Protein AF-A0A660U5I6-F1 (afdb_monomer_lite)

Foldseek 3Di:
DQDDPPSDDDCPVVDDPDDDDDDDDFDDDCCLVPHPQFFQPDDPPDDDPCSVVPPVRGDPGGDDDDGDDPDDDDDDDDD

Sequence (79 aa):
LVAFPPYEINISPHLRPGENEVAVEVINSLRNLLGPHHNRALSEGFVHPGAFTDESNWTDEYRFVPCGLMGAELLREVR

Radius of gyration: 18.61 Å; chains: 1; bounding box: 39×19×53 Å

Secondary structure (DSSP, 8-state):
---SSS-----GGG--SS-----------THHHH--TTBSS--TT---GGGGS-GGGB-SSPP----S-----------

pLDDT: mean 90.86, std 7.52, range [53.53, 97.44]

Structure (mmCIF, N/CA/C/O backbone):
data_AF-A0A660U5I6-F1
#
_entry.id   AF-A0A660U5I6-F1
#
loop_
_atom_site.group_PDB
_atom_site.id
_atom_site.type_symbol
_atom_site.label_atom_id
_atom_site.label_alt_id
_atom_site.label_comp_id
_atom_site.label_asym_id
_atom_site.label_entity_id
_atom_site.label_seq_id
_atom_site.pdbx_PDB_ins_code
_atom_site.Cartn_x
_atom_site.Cartn_y
_atom_site.Cartn_z
_atom_site.occupancy
_atom_site.B_iso_or_equiv
_atom_site.auth_seq_id
_atom_site.auth_comp_id
_atom_site.auth_asym_id
_atom_site.auth_atom_id
_atom_site.pdbx_PDB_model_num
ATOM 1 N N . LEU A 1 1 ? -2.990 10.272 10.644 1.00 84.06 1 LEU A N 1
ATOM 2 C CA . LEU A 1 1 ? -2.182 9.781 9.508 1.00 84.06 1 LEU A CA 1
ATOM 3 C C . LEU A 1 1 ? -1.008 8.997 10.073 1.00 84.06 1 LEU A C 1
ATOM 5 O O . LEU A 1 1 ? -0.278 9.561 10.876 1.00 84.06 1 LEU A O 1
ATOM 9 N N . VAL A 1 2 ? -0.852 7.732 9.685 1.00 92.50 2 VAL A N 1
ATOM 10 C CA . VAL A 1 2 ? 0.285 6.879 10.068 1.00 92.50 2 VAL A CA 1
ATOM 11 C C . VAL A 1 2 ? 1.062 6.582 8.788 1.00 92.50 2 VAL A C 1
ATOM 13 O O . VAL A 1 2 ? 0.642 5.747 7.997 1.00 92.50 2 VAL A O 1
ATOM 16 N N . ALA A 1 3 ? 2.1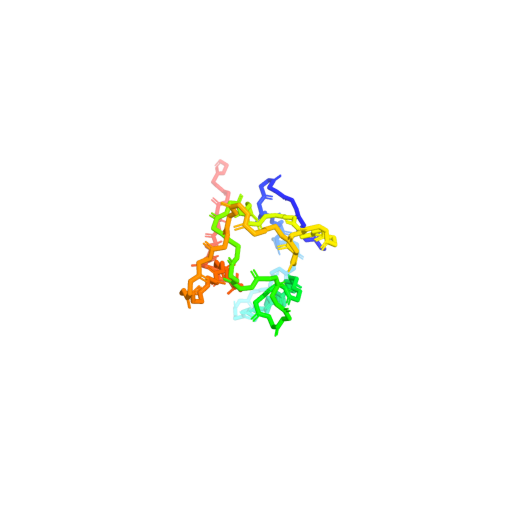20 7.352 8.526 1.00 90.81 3 ALA A N 1
ATOM 17 C CA . ALA A 1 3 ? 2.833 7.328 7.241 1.00 90.81 3 ALA A CA 1
ATOM 18 C C . ALA A 1 3 ? 4.206 6.640 7.304 1.00 90.81 3 ALA A C 1
ATOM 20 O O . ALA A 1 3 ? 4.752 6.276 6.267 1.00 90.81 3 ALA A O 1
ATOM 21 N N . PHE A 1 4 ? 4.763 6.463 8.504 1.00 90.75 4 PHE A N 1
ATOM 22 C CA . PHE A 1 4 ? 6.107 5.928 8.706 1.00 90.75 4 PHE A CA 1
ATOM 23 C C . PHE A 1 4 ? 6.110 4.905 9.845 1.00 90.75 4 PHE A C 1
ATOM 25 O O . PHE A 1 4 ? 5.286 5.030 10.753 1.00 90.75 4 PHE A O 1
ATOM 32 N N . PRO A 1 5 ? 7.025 3.919 9.818 1.00 92.69 5 PRO A N 1
ATOM 33 C CA . PRO A 1 5 ? 7.186 2.972 10.911 1.00 92.69 5 PRO A CA 1
ATOM 34 C C . PRO A 1 5 ? 7.519 3.653 12.255 1.00 92.69 5 PRO A C 1
ATOM 36 O O . PRO A 1 5 ? 8.223 4.668 12.256 1.00 92.69 5 PRO A O 1
ATOM 39 N N . PRO A 1 6 ? 7.105 3.063 13.393 1.00 93.50 6 PRO A N 1
ATOM 40 C CA . PRO A 1 6 ? 6.213 1.905 13.490 1.00 93.50 6 PRO A CA 1
ATOM 41 C C . PRO A 1 6 ? 4.784 2.296 13.077 1.00 93.50 6 PRO A C 1
ATOM 43 O O . PRO A 1 6 ? 4.301 3.367 13.438 1.00 93.50 6 PRO A O 1
ATOM 46 N N . TYR A 1 7 ? 4.118 1.451 12.282 1.00 93.94 7 TYR A N 1
ATOM 47 C CA . TYR A 1 7 ? 2.777 1.733 11.754 1.00 93.94 7 TYR A CA 1
ATOM 48 C C . TYR A 1 7 ? 1.694 1.510 12.825 1.00 93.94 7 TYR A C 1
ATOM 50 O O . TYR A 1 7 ? 0.825 0.655 12.685 1.00 93.94 7 TYR A O 1
ATOM 58 N N . GLU A 1 8 ? 1.766 2.278 13.910 1.00 94.81 8 GLU A N 1
ATOM 59 C CA . GLU A 1 8 ? 0.966 2.108 15.121 1.00 94.81 8 GLU A CA 1
ATOM 60 C C . GLU A 1 8 ? 0.222 3.397 15.487 1.00 94.81 8 GLU A C 1
ATOM 62 O O . GLU A 1 8 ? 0.691 4.513 15.253 1.00 94.81 8 GLU A O 1
ATOM 67 N N . ILE A 1 9 ? -0.963 3.248 16.083 1.00 93.88 9 ILE A N 1
ATOM 68 C CA . ILE A 1 9 ? -1.754 4.367 16.597 1.00 93.88 9 ILE A CA 1
ATOM 69 C C . ILE A 1 9 ? -2.535 3.945 17.839 1.00 93.88 9 ILE A C 1
ATOM 71 O O . ILE A 1 9 ? -3.173 2.893 17.868 1.00 93.88 9 ILE A O 1
ATOM 75 N N . ASN A 1 10 ? -2.511 4.784 18.876 1.00 93.94 10 ASN A N 1
ATOM 76 C CA . ASN A 1 10 ? -3.294 4.544 20.081 1.00 93.94 10 ASN A CA 1
ATOM 77 C C . ASN A 1 10 ? -4.760 4.937 19.856 1.00 93.94 10 ASN A C 1
ATOM 79 O O . ASN A 1 10 ? -5.089 6.122 19.801 1.00 93.94 10 ASN A O 1
ATOM 83 N N . ILE A 1 11 ? -5.639 3.937 19.784 1.00 94.31 11 ILE A N 1
ATOM 84 C CA . ILE A 1 11 ? -7.090 4.133 19.662 1.00 94.31 11 ILE A CA 1
ATOM 85 C C . ILE A 1 11 ? -7.837 4.062 21.002 1.00 94.31 11 ILE A C 1
ATOM 87 O O . ILE A 1 11 ? -9.042 4.296 21.029 1.00 94.31 11 ILE A O 1
ATOM 91 N N . SER A 1 12 ? -7.150 3.773 22.116 1.00 94.50 12 SER A N 1
ATOM 92 C CA . SER A 1 12 ? -7.767 3.603 23.445 1.00 94.50 12 SER A CA 1
ATOM 93 C C . SER A 1 12 ? -8.684 4.762 23.858 1.00 94.50 12 SER A C 1
ATOM 95 O O . SER A 1 12 ? -9.765 4.486 24.374 1.00 94.50 12 SER A O 1
ATOM 97 N N . PRO A 1 13 ? -8.334 6.044 23.604 1.00 95.69 13 PRO A N 1
ATOM 98 C CA . PRO A 1 13 ? -9.206 7.172 23.942 1.00 95.69 13 PRO A CA 1
ATOM 99 C C . PRO A 1 13 ? -10.546 7.202 23.190 1.00 95.69 13 PRO A C 1
ATOM 101 O O . PRO A 1 13 ? -11.436 7.955 23.574 1.00 95.69 13 PRO A O 1
ATOM 104 N N . HIS A 1 14 ? -10.688 6.421 22.116 1.00 95.75 14 HIS A N 1
ATOM 105 C CA . HIS A 1 14 ? -11.873 6.391 21.256 1.00 95.75 14 HIS A CA 1
ATOM 106 C C . HIS A 1 14 ? -12.762 5.164 21.490 1.00 95.75 14 HIS A C 1
ATOM 108 O O . HIS A 1 14 ? -13.828 5.061 20.884 1.00 95.75 14 HIS A O 1
ATOM 114 N N . LEU A 1 15 ? -12.343 4.238 22.358 1.00 95.44 15 LEU A N 1
ATOM 115 C CA . LEU A 1 15 ? -13.109 3.035 22.656 1.00 95.44 15 LEU A CA 1
ATOM 116 C C . LEU A 1 15 ? -14.351 3.363 23.488 1.00 95.44 15 LEU A C 1
ATOM 118 O O . LEU A 1 15 ? -14.305 4.138 24.444 1.00 95.44 15 LEU A O 1
ATOM 122 N N . ARG A 1 16 ? -15.460 2.700 23.160 1.00 97.44 16 ARG A N 1
ATOM 123 C CA . ARG A 1 16 ? -16.700 2.705 23.949 1.00 97.44 16 ARG A CA 1
ATOM 124 C C . ARG A 1 16 ? -17.037 1.299 24.457 1.00 97.44 16 ARG A C 1
ATOM 126 O O . ARG A 1 16 ? -16.623 0.322 23.830 1.00 97.44 16 ARG A O 1
ATOM 133 N N . PRO A 1 17 ? -17.792 1.163 25.563 1.00 97.38 17 PRO A N 1
ATOM 134 C CA . PRO A 1 17 ? -18.293 -0.136 26.001 1.00 97.38 17 PRO A CA 1
ATOM 135 C C . PRO A 1 17 ? -19.111 -0.829 24.903 1.00 97.38 17 PRO A C 1
ATOM 137 O O . PRO A 1 17 ? -19.951 -0.196 24.264 1.00 97.38 17 PRO A O 1
ATOM 140 N N . GLY A 1 18 ? -18.885 -2.131 24.719 1.00 97.19 18 GLY A N 1
ATOM 141 C CA . GLY A 1 18 ? -19.560 -2.936 23.701 1.00 97.19 18 GLY A CA 1
ATOM 142 C C . GLY A 1 18 ? -18.840 -2.925 22.352 1.00 97.19 18 GLY A C 1
ATOM 143 O O . GLY A 1 18 ? -17.610 -2.951 22.285 1.00 97.19 18 GLY A O 1
ATOM 144 N N . GLU A 1 19 ? -19.618 -2.936 21.272 1.00 96.94 19 GLU A N 1
ATOM 145 C CA . GLU A 1 19 ? -19.093 -3.033 19.912 1.00 96.94 19 GLU A CA 1
ATOM 146 C C . GLU A 1 19 ? -18.517 -1.700 19.413 1.00 96.94 19 GLU A C 1
ATOM 148 O O . GLU A 1 19 ? -19.105 -0.615 19.543 1.00 96.94 19 GLU A O 1
ATOM 153 N N . ASN A 1 20 ? -17.337 -1.805 18.808 1.00 96.69 20 ASN A N 1
ATOM 154 C CA . ASN A 1 20 ? -16.607 -0.702 18.204 1.00 96.69 20 ASN A CA 1
ATOM 155 C C . ASN A 1 20 ? -16.386 -1.029 16.726 1.00 96.69 20 ASN A C 1
ATOM 157 O O . ASN A 1 20 ? -16.003 -2.147 16.392 1.00 96.69 20 ASN A O 1
ATOM 161 N N . GLU A 1 21 ? -16.611 -0.048 15.858 1.00 96.69 21 GLU A N 1
ATOM 162 C CA . GLU A 1 21 ? -16.275 -0.148 14.441 1.00 96.69 21 GLU A CA 1
ATOM 163 C C . GLU A 1 21 ? -14.901 0.483 14.219 1.00 96.69 21 GLU A C 1
ATOM 165 O O . GLU A 1 21 ? -14.639 1.592 14.688 1.00 96.69 21 GLU A O 1
ATOM 170 N N . VAL A 1 22 ? -14.024 -0.230 13.516 1.00 94.25 22 VAL A N 1
ATOM 171 C CA . VAL A 1 22 ? -12.692 0.254 13.151 1.00 94.25 22 VAL A CA 1
ATOM 172 C C . VAL A 1 22 ? -12.588 0.242 11.635 1.00 94.25 22 VAL A C 1
ATOM 174 O O . VAL A 1 22 ? -12.668 -0.815 11.012 1.00 94.25 22 VAL A O 1
ATOM 177 N N . ALA A 1 23 ? -12.389 1.421 11.051 1.00 95.62 23 ALA A N 1
ATOM 178 C CA . ALA A 1 23 ? -12.176 1.597 9.622 1.00 95.62 23 ALA A CA 1
ATOM 179 C C . ALA A 1 23 ? -10.741 2.065 9.364 1.00 95.62 23 ALA A C 1
ATOM 181 O O . ALA A 1 23 ? -10.232 2.952 10.051 1.00 95.62 23 ALA A O 1
ATOM 182 N N . VAL A 1 24 ? -10.098 1.473 8.358 1.00 94.56 24 VAL A N 1
ATOM 183 C CA . VAL A 1 24 ? -8.743 1.832 7.930 1.00 94.56 24 VAL A CA 1
ATOM 184 C C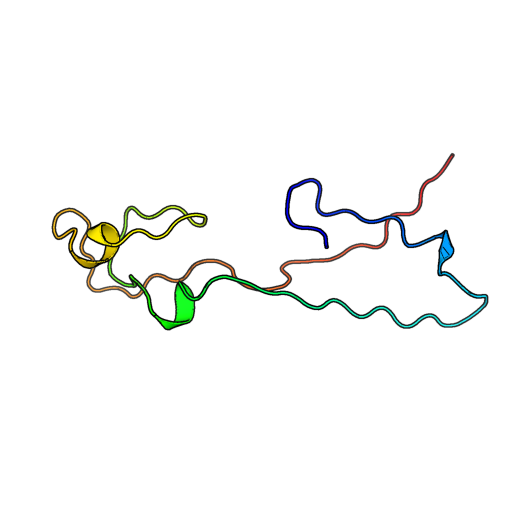 . VAL A 1 24 ? -8.788 2.216 6.460 1.00 94.56 24 VAL A C 1
ATOM 186 O O . VAL A 1 24 ? -9.107 1.392 5.605 1.00 94.56 24 VAL A O 1
ATOM 189 N N . GLU A 1 25 ? -8.445 3.466 6.170 1.00 95.94 25 GLU A N 1
ATOM 190 C CA . GLU A 1 25 ? -8.233 3.939 4.806 1.00 95.94 25 GLU A CA 1
ATOM 191 C C . GLU A 1 25 ? -6.746 3.822 4.458 1.00 95.94 25 GLU A C 1
ATOM 193 O O . GLU A 1 25 ? -5.889 4.379 5.149 1.00 95.94 25 GLU A O 1
ATOM 198 N N . VAL A 1 26 ? -6.436 3.082 3.390 1.00 95.31 26 VAL A N 1
ATOM 199 C CA . VAL A 1 26 ? -5.062 2.880 2.920 1.00 95.31 26 VAL A CA 1
ATOM 200 C C . VAL A 1 26 ? -4.875 3.565 1.579 1.00 95.31 26 VAL A C 1
ATOM 202 O O . VAL A 1 26 ? -5.566 3.260 0.611 1.00 95.31 26 VAL A O 1
ATOM 205 N N . ILE A 1 27 ? -3.890 4.457 1.522 1.00 93.31 27 ILE A N 1
ATOM 206 C CA . ILE A 1 27 ? -3.493 5.177 0.314 1.00 93.31 27 ILE A CA 1
ATOM 207 C C . ILE A 1 27 ? -2.081 4.720 -0.058 1.00 93.31 27 ILE A C 1
ATOM 209 O O . ILE A 1 27 ? -1.207 4.620 0.802 1.00 93.31 27 ILE A O 1
ATOM 213 N N . ASN A 1 28 ? -1.855 4.429 -1.337 1.00 90.44 28 ASN A N 1
ATOM 214 C CA . ASN A 1 28 ? -0.565 4.013 -1.883 1.00 90.44 28 ASN A CA 1
ATOM 215 C C . ASN A 1 28 ? -0.153 4.916 -3.061 1.00 90.44 28 ASN A C 1
ATOM 217 O O . ASN A 1 28 ? -0.810 5.910 -3.371 1.00 90.44 28 ASN A O 1
ATOM 221 N N . SER A 1 29 ? 0.971 4.596 -3.701 1.00 90.19 29 SER A N 1
ATOM 222 C CA . SER A 1 29 ? 1.430 5.305 -4.896 1.00 90.19 29 SER A CA 1
ATOM 223 C C . SER A 1 29 ? 0.764 4.775 -6.171 1.00 90.19 29 SER A C 1
ATOM 225 O O . SER A 1 29 ? 0.242 3.663 -6.220 1.00 90.19 29 SER A O 1
ATOM 227 N N . LEU A 1 30 ? 0.889 5.531 -7.264 1.00 92.12 30 LEU A N 1
ATOM 228 C CA . LEU A 1 30 ? 0.419 5.111 -8.588 1.00 92.12 30 LEU A CA 1
ATOM 229 C C . LEU A 1 30 ? 1.340 4.082 -9.268 1.00 92.12 30 LEU A C 1
ATOM 231 O O . LEU A 1 30 ? 1.106 3.739 -10.421 1.00 92.12 30 LEU A O 1
ATOM 235 N N . ARG A 1 31 ? 2.378 3.566 -8.596 1.00 91.81 31 ARG A N 1
ATOM 236 C CA . ARG A 1 31 ? 3.406 2.710 -9.218 1.00 91.81 31 ARG A CA 1
ATOM 237 C C . ARG A 1 31 ? 2.844 1.432 -9.843 1.00 91.81 31 ARG A C 1
ATOM 239 O O . ARG A 1 31 ? 3.333 0.982 -10.878 1.00 91.81 31 ARG A O 1
ATOM 246 N N . ASN A 1 32 ? 1.844 0.814 -9.215 1.00 92.44 32 ASN A N 1
ATOM 247 C CA . ASN A 1 32 ? 1.192 -0.377 -9.771 1.00 92.44 32 ASN A CA 1
ATOM 248 C C . ASN A 1 32 ? 0.138 -0.034 -10.837 1.00 92.44 32 ASN A C 1
ATOM 250 O O . ASN A 1 32 ? -0.218 -0.910 -11.613 1.00 92.44 32 ASN A O 1
ATOM 254 N N . LEU A 1 33 ? -0.343 1.212 -10.889 1.00 93.75 33 LEU A N 1
ATOM 255 C CA . LEU A 1 33 ? -1.314 1.663 -11.890 1.00 93.75 33 LEU A CA 1
ATOM 256 C C . LEU A 1 33 ? -0.635 2.174 -13.169 1.00 93.75 33 LEU A C 1
ATOM 258 O O . LEU A 1 33 ? -1.105 1.898 -14.265 1.00 93.75 33 LEU A O 1
ATOM 262 N N . LEU A 1 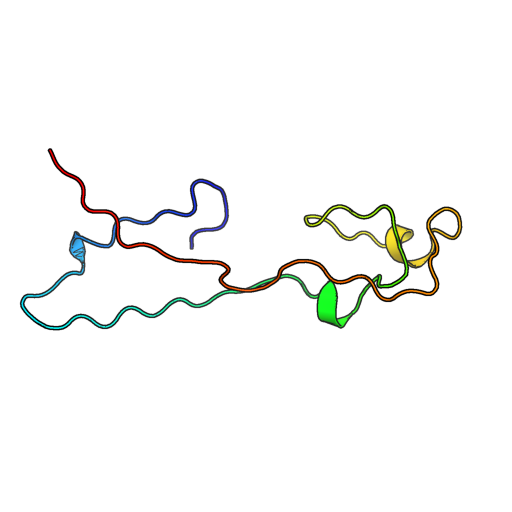34 ? 0.444 2.945 -13.021 1.00 93.12 34 LEU A N 1
ATOM 263 C CA . LEU A 1 34 ? 1.108 3.676 -14.105 1.00 93.12 34 LEU A CA 1
ATOM 264 C C . LEU A 1 34 ? 2.514 3.153 -14.423 1.00 93.12 34 LEU A C 1
ATOM 266 O O . LEU A 1 34 ? 3.143 3.614 -15.373 1.00 93.12 34 LEU A O 1
ATOM 270 N N . GLY A 1 35 ? 3.025 2.207 -13.638 1.00 92.12 35 GLY A N 1
ATOM 271 C CA . GLY A 1 35 ? 4.374 1.681 -13.785 1.00 92.12 35 GLY A CA 1
ATOM 272 C C . GLY A 1 35 ? 5.432 2.516 -13.056 1.00 92.12 35 GLY A C 1
ATOM 273 O O . GLY A 1 35 ? 5.107 3.337 -12.191 1.00 92.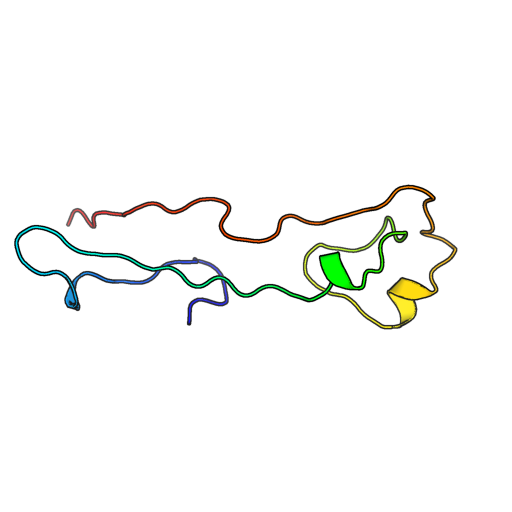12 35 GLY A O 1
ATOM 274 N N . PRO A 1 36 ? 6.719 2.286 -13.358 1.00 94.00 36 PRO A N 1
ATOM 275 C CA . PRO A 1 36 ? 7.259 1.494 -14.474 1.00 94.00 36 PRO A CA 1
ATOM 276 C C . PRO A 1 36 ? 7.255 -0.024 -14.204 1.00 94.00 36 PRO A C 1
ATOM 278 O O . PRO A 1 36 ? 7.883 -0.525 -13.270 1.00 94.00 36 PRO A O 1
ATOM 281 N N . HIS A 1 37 ? 6.546 -0.783 -15.042 1.00 94.19 37 HIS A N 1
ATOM 282 C CA . HIS A 1 37 ? 6.369 -2.231 -14.850 1.00 94.19 37 HIS A CA 1
ATOM 283 C C . HIS A 1 37 ? 7.578 -3.064 -15.274 1.00 94.19 37 HIS A C 1
ATOM 285 O O . HIS A 1 37 ? 7.820 -4.114 -14.688 1.00 94.19 37 HIS A O 1
ATOM 291 N N . HIS A 1 38 ? 8.346 -2.566 -16.240 1.00 94.00 38 HIS A N 1
ATOM 292 C CA . HIS A 1 38 ? 9.421 -3.300 -16.905 1.00 94.00 38 HIS A CA 1
ATOM 293 C C . HIS A 1 38 ? 10.807 -3.018 -16.329 1.00 94.00 38 HIS A C 1
ATOM 295 O O . HIS A 1 38 ? 11.808 -3.381 -16.928 1.00 94.00 38 HIS A O 1
ATOM 301 N N . ASN A 1 39 ? 10.896 -2.369 -15.169 1.00 93.12 39 ASN A N 1
ATOM 302 C CA . ASN A 1 39 ? 12.176 -2.101 -14.528 1.00 93.12 39 ASN A CA 1
ATOM 303 C C . ASN A 1 39 ? 12.415 -3.091 -13.378 1.00 93.12 39 ASN A C 1
ATOM 305 O O . ASN A 1 39 ? 11.664 -3.118 -12.397 1.00 93.12 39 ASN A O 1
ATOM 309 N N . ARG A 1 40 ? 13.468 -3.909 -13.496 1.00 90.62 40 ARG A N 1
ATOM 310 C CA . ARG A 1 40 ? 13.825 -4.949 -12.514 1.00 90.62 40 ARG A CA 1
ATOM 311 C C . ARG A 1 40 ? 14.559 -4.430 -11.273 1.00 90.62 40 ARG A C 1
ATOM 313 O O . ARG A 1 40 ? 14.610 -5.152 -10.282 1.00 90.62 40 ARG A O 1
ATOM 320 N N . ALA A 1 41 ? 15.118 -3.221 -11.320 1.00 84.44 41 ALA A N 1
ATOM 321 C CA . ALA A 1 41 ? 16.002 -2.679 -10.286 1.00 84.44 41 ALA A CA 1
ATOM 322 C C . ALA A 1 41 ? 15.316 -1.723 -9.300 1.00 84.44 41 ALA A C 1
ATOM 324 O O . ALA A 1 41 ? 15.963 -1.217 -8.383 1.00 84.44 41 ALA A O 1
ATOM 325 N N . LEU A 1 42 ? 14.018 -1.460 -9.460 1.00 79.50 42 LEU A N 1
ATOM 326 C CA . LEU A 1 42 ? 13.332 -0.504 -8.596 1.00 79.50 42 LEU A CA 1
ATOM 327 C C . LEU A 1 42 ? 13.018 -1.064 -7.220 1.00 79.50 42 LEU A C 1
ATOM 329 O O . LEU A 1 42 ? 12.430 -2.137 -7.077 1.00 79.50 42 LEU A O 1
ATOM 333 N N . SER A 1 43 ? 13.349 -0.255 -6.218 1.00 71.00 43 SER A N 1
ATOM 334 C CA . SER A 1 43 ? 12.908 -0.454 -4.849 1.00 71.00 43 SER A CA 1
ATOM 335 C C . SER A 1 43 ? 11.422 -0.121 -4.699 1.00 71.00 43 SER A C 1
ATOM 337 O O . SER A 1 43 ? 10.833 0.635 -5.473 1.00 71.00 43 SER A O 1
ATOM 339 N N . GLU A 1 44 ? 10.803 -0.682 -3.664 1.00 66.38 44 GLU A N 1
ATOM 340 C CA . GLU A 1 44 ? 9.363 -0.565 -3.406 1.00 66.38 44 GLU A CA 1
ATOM 341 C C . GLU A 1 44 ? 8.915 0.858 -3.012 1.00 66.38 44 GLU A C 1
ATOM 343 O O . GLU A 1 44 ? 7.720 1.142 -2.990 1.00 66.38 44 GLU A O 1
ATOM 348 N N . GLY A 1 45 ? 9.856 1.768 -2.729 1.00 70.25 45 GLY A N 1
ATOM 349 C CA . GLY A 1 45 ? 9.569 3.060 -2.097 1.00 70.25 45 GLY A CA 1
ATOM 350 C C . GLY A 1 45 ? 9.706 4.305 -2.974 1.00 70.25 45 GLY A C 1
ATOM 351 O O . GLY A 1 45 ? 9.315 5.382 -2.529 1.00 70.25 45 GLY A O 1
ATOM 352 N N . PHE A 1 46 ? 10.263 4.217 -4.187 1.00 81.56 46 PHE A N 1
ATOM 353 C CA . PHE A 1 46 ? 10.507 5.418 -4.990 1.00 81.56 46 PHE A CA 1
ATOM 354 C C . PHE A 1 46 ? 10.464 5.161 -6.497 1.00 81.56 46 PHE A C 1
ATOM 356 O O . PHE A 1 46 ? 11.109 4.251 -7.012 1.00 81.56 46 PHE A O 1
ATOM 363 N N . VAL A 1 47 ? 9.730 6.018 -7.210 1.00 89.38 47 VAL A N 1
ATOM 364 C CA . VAL A 1 47 ? 9.673 6.054 -8.675 1.00 89.38 47 VAL A CA 1
ATOM 365 C C . VAL A 1 47 ? 10.151 7.426 -9.138 1.00 89.38 47 VAL A C 1
ATOM 367 O O . VAL A 1 47 ? 9.682 8.450 -8.647 1.00 89.38 47 VAL A O 1
ATOM 370 N N . HIS A 1 48 ? 11.063 7.445 -10.106 1.00 88.19 48 HIS A N 1
ATOM 371 C CA . HIS A 1 48 ? 11.584 8.659 -10.736 1.00 88.19 48 HIS A CA 1
ATOM 372 C C . HIS A 1 48 ? 11.450 8.573 -12.263 1.00 88.19 48 HIS A C 1
ATOM 374 O O . HIS A 1 48 ? 11.292 7.474 -12.791 1.00 88.19 48 HIS A O 1
ATOM 380 N N . PRO A 1 49 ? 11.553 9.690 -13.009 1.00 91.25 49 PRO A N 1
ATOM 381 C CA . PRO A 1 49 ? 11.375 9.674 -14.464 1.00 91.25 49 PRO A CA 1
ATOM 382 C C . PRO A 1 49 ? 12.306 8.697 -15.198 1.00 91.25 49 PRO A C 1
ATOM 384 O O . PRO A 1 49 ? 11.855 7.941 -16.050 1.00 91.25 49 PRO A O 1
ATOM 387 N N . GLY A 1 50 ? 13.586 8.645 -14.811 1.00 92.00 50 GLY A N 1
ATOM 388 C CA . GLY A 1 50 ? 14.561 7.728 -15.420 1.00 92.00 50 GLY A CA 1
ATOM 389 C C . GLY A 1 50 ? 14.219 6.241 -15.262 1.00 92.00 50 GLY A C 1
ATOM 390 O O . GLY A 1 50 ? 14.685 5.420 -16.040 1.00 92.00 50 GLY A O 1
ATOM 391 N N . ALA A 1 51 ? 13.357 5.888 -14.307 1.00 91.00 51 ALA A N 1
ATOM 392 C CA . ALA A 1 51 ? 12.931 4.515 -14.084 1.00 91.00 51 ALA A CA 1
ATOM 393 C C . ALA A 1 51 ? 12.106 3.936 -15.252 1.00 91.00 51 ALA A C 1
ATOM 395 O O . ALA A 1 51 ? 12.041 2.717 -15.403 1.00 91.00 51 ALA A O 1
ATOM 396 N N . PHE A 1 52 ? 11.499 4.800 -16.076 1.00 92.94 52 PHE A N 1
ATOM 397 C CA . PHE A 1 52 ? 10.726 4.430 -17.269 1.00 92.94 52 PHE A CA 1
ATOM 398 C C . PHE A 1 52 ? 11.593 4.211 -18.514 1.00 92.94 52 PHE A C 1
ATOM 400 O O . PHE A 1 52 ? 11.108 3.655 -19.494 1.00 92.94 52 PHE A O 1
ATOM 407 N N . THR A 1 53 ? 12.849 4.658 -18.489 1.00 94.00 53 THR A N 1
ATOM 408 C CA . THR A 1 53 ? 13.750 4.670 -19.654 1.00 94.00 53 THR A CA 1
ATOM 409 C C . THR A 1 53 ? 15.055 3.916 -19.399 1.00 94.00 53 THR A C 1
ATOM 411 O O . THR A 1 53 ? 16.006 4.050 -20.161 1.00 94.00 53 THR A O 1
ATOM 414 N N . ASP A 1 54 ? 15.140 3.165 -18.303 1.00 92.62 54 ASP A N 1
ATOM 415 C CA . ASP A 1 54 ? 16.333 2.406 -17.937 1.00 92.62 54 ASP A CA 1
ATOM 416 C C . ASP A 1 54 ? 16.363 1.048 -18.652 1.00 92.62 54 ASP A C 1
ATOM 418 O O . ASP A 1 54 ? 15.949 0.019 -18.113 1.00 92.62 54 ASP A O 1
ATOM 422 N N . GLU A 1 55 ? 16.864 1.056 -19.887 1.00 93.25 55 GLU A N 1
ATOM 423 C CA . GLU A 1 55 ? 17.004 -0.147 -20.716 1.00 93.25 55 GLU A CA 1
ATOM 424 C C . GLU A 1 55 ? 17.931 -1.196 -20.088 1.00 93.25 55 GLU A C 1
ATOM 426 O O . GLU A 1 55 ? 17.723 -2.395 -20.270 1.00 93.25 55 GLU A O 1
ATOM 431 N N . SER A 1 56 ? 18.921 -0.767 -19.294 1.00 95.06 56 SER A N 1
ATOM 432 C CA . SER A 1 56 ? 19.862 -1.684 -18.639 1.00 95.06 56 SER A CA 1
ATOM 433 C C . SER A 1 56 ? 19.176 -2.606 -17.626 1.00 95.06 56 SER A C 1
ATOM 435 O O . SER A 1 56 ? 19.634 -3.724 -17.386 1.00 95.06 56 SER A O 1
ATOM 437 N N . ASN A 1 57 ? 18.037 -2.163 -17.085 1.00 93.12 57 ASN A N 1
ATOM 438 C CA . ASN A 1 57 ? 17.208 -2.902 -16.141 1.00 93.12 57 ASN A CA 1
ATOM 439 C C . ASN A 1 57 ? 15.858 -3.339 -16.731 1.00 93.12 57 ASN A C 1
ATOM 441 O O . ASN A 1 57 ? 14.970 -3.749 -15.976 1.00 93.12 57 ASN A O 1
ATOM 445 N N . TRP A 1 58 ? 15.699 -3.312 -18.058 1.00 94.62 58 TRP A N 1
ATOM 446 C CA . TRP A 1 58 ? 14.472 -3.755 -18.721 1.00 94.62 58 TRP A CA 1
ATOM 447 C C . TRP A 1 58 ? 14.153 -5.223 -18.422 1.00 94.62 58 TRP A C 1
ATOM 449 O O . TRP A 1 58 ? 15.057 -6.050 -18.335 1.00 94.62 58 TRP A O 1
ATOM 459 N N . THR A 1 59 ? 12.880 -5.580 -18.298 1.00 94.56 59 THR A N 1
ATOM 460 C CA . THR A 1 59 ? 12.373 -6.957 -18.290 1.00 94.56 59 THR A CA 1
ATOM 461 C C . THR A 1 59 ? 11.031 -7.018 -19.010 1.00 94.56 59 THR A C 1
ATOM 463 O O . THR A 1 59 ? 10.209 -6.119 -18.853 1.00 94.56 59 THR A O 1
ATOM 466 N N . ASP A 1 60 ? 10.776 -8.088 -19.763 1.00 95.75 60 ASP A N 1
ATOM 467 C CA . ASP A 1 60 ? 9.489 -8.285 -20.448 1.00 95.75 60 ASP A CA 1
ATOM 468 C C . ASP A 1 60 ? 8.353 -8.634 -19.472 1.00 95.75 60 ASP A C 1
ATOM 470 O O . ASP A 1 60 ? 7.171 -8.490 -19.784 1.00 95.75 60 ASP A O 1
ATOM 474 N N . GLU A 1 61 ? 8.704 -9.050 -18.256 1.00 94.19 61 GLU A N 1
ATOM 475 C CA . GLU A 1 61 ? 7.745 -9.344 -17.197 1.00 94.19 61 GLU A CA 1
ATOM 476 C C . GLU A 1 61 ? 7.187 -8.072 -16.553 1.00 94.19 61 GLU A C 1
ATOM 478 O O . GLU A 1 61 ? 7.907 -7.112 -16.272 1.00 94.19 61 GLU A O 1
A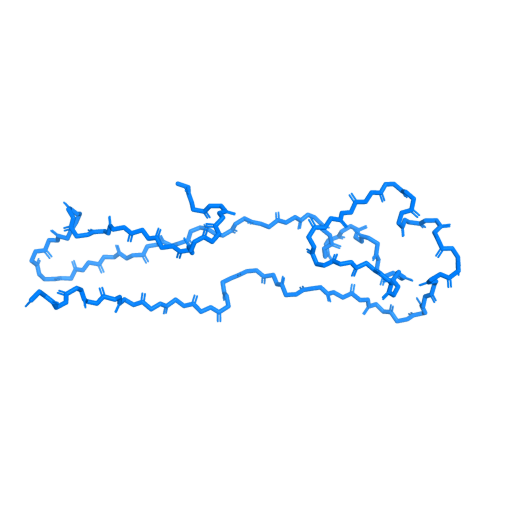TOM 483 N N . TYR A 1 62 ? 5.898 -8.105 -16.217 1.00 91.88 62 TYR A N 1
ATOM 484 C CA . TYR A 1 62 ? 5.284 -7.070 -15.396 1.00 91.88 62 TYR A CA 1
ATOM 485 C C . TYR A 1 62 ? 5.677 -7.247 -13.936 1.00 91.88 62 TYR A C 1
ATOM 487 O O . TYR A 1 62 ? 5.361 -8.256 -13.305 1.00 91.88 62 TYR A O 1
ATOM 495 N N . ARG A 1 63 ? 6.300 -6.217 -13.368 1.00 90.94 63 ARG A N 1
ATOM 496 C CA . ARG A 1 63 ? 6.588 -6.160 -11.937 1.00 90.94 63 ARG A CA 1
ATOM 497 C C . ARG A 1 63 ? 5.596 -5.260 -11.222 1.00 90.94 63 ARG A C 1
ATOM 499 O O . ARG A 1 63 ? 5.421 -4.095 -11.593 1.00 90.94 63 ARG A O 1
ATOM 506 N N . PHE A 1 64 ? 5.021 -5.797 -10.154 1.00 90.81 64 PHE A N 1
ATOM 507 C CA . PHE A 1 64 ? 4.203 -5.089 -9.175 1.00 90.81 64 PHE A CA 1
ATOM 508 C C . PHE A 1 64 ? 4.865 -5.175 -7.799 1.00 90.81 64 PHE A C 1
ATOM 510 O O . PHE A 1 64 ? 5.677 -6.066 -7.554 1.00 90.81 64 PHE A O 1
ATOM 517 N N . VAL A 1 65 ? 4.528 -4.241 -6.915 1.00 89.75 65 VAL A N 1
ATOM 518 C CA . VAL A 1 65 ? 4.962 -4.247 -5.505 1.00 89.75 65 VAL A CA 1
ATOM 519 C C . VAL A 1 65 ? 3.765 -4.500 -4.587 1.00 89.75 65 VAL A C 1
ATOM 521 O O . VAL A 1 65 ? 2.636 -4.214 -5.003 1.00 89.75 65 VAL A O 1
ATOM 524 N N . PRO A 1 66 ? 3.967 -5.005 -3.356 1.00 90.81 66 PRO A N 1
ATOM 525 C CA . PRO A 1 66 ? 2.892 -5.107 -2.373 1.00 90.81 66 PRO A CA 1
ATOM 526 C C . PRO A 1 66 ? 2.173 -3.764 -2.195 1.00 90.81 66 PRO A C 1
ATOM 528 O O . PRO A 1 66 ? 2.806 -2.714 -2.091 1.00 90.81 66 PRO A O 1
ATOM 531 N N . CYS A 1 67 ? 0.840 -3.777 -2.193 1.00 90.50 67 CYS A N 1
ATOM 532 C CA . CYS A 1 67 ? 0.052 -2.557 -2.078 1.00 90.50 67 CYS A CA 1
ATOM 533 C C . CYS A 1 67 ? -1.257 -2.811 -1.317 1.00 90.50 67 CYS A C 1
ATOM 535 O O . CYS A 1 67 ? -1.963 -3.775 -1.605 1.00 90.50 67 CYS A O 1
ATOM 537 N N . GLY A 1 68 ? -1.589 -1.939 -0.361 1.00 92.25 68 GLY A N 1
ATOM 538 C CA . GLY A 1 68 ? -2.772 -2.078 0.497 1.00 92.25 68 GLY A CA 1
ATOM 539 C C . GLY A 1 68 ? -2.427 -2.487 1.932 1.00 92.25 68 GLY A C 1
ATOM 540 O O . GLY A 1 68 ? -1.284 -2.351 2.366 1.00 92.25 68 GLY A O 1
ATOM 541 N N . LEU A 1 69 ? -3.427 -2.968 2.675 1.00 93.81 69 LEU A N 1
ATOM 542 C CA . LEU A 1 69 ? -3.258 -3.429 4.053 1.00 93.81 69 LEU A CA 1
ATOM 543 C C . LEU A 1 69 ? -2.797 -4.890 4.065 1.00 93.81 69 LEU A C 1
ATOM 545 O O . LEU A 1 69 ? -3.583 -5.784 3.764 1.00 93.81 69 LEU A O 1
ATOM 549 N N . MET A 1 70 ? -1.530 -5.135 4.400 1.00 93.06 70 MET A N 1
ATOM 550 C CA . MET A 1 70 ? -0.974 -6.500 4.430 1.00 93.06 70 MET A CA 1
ATOM 551 C C . M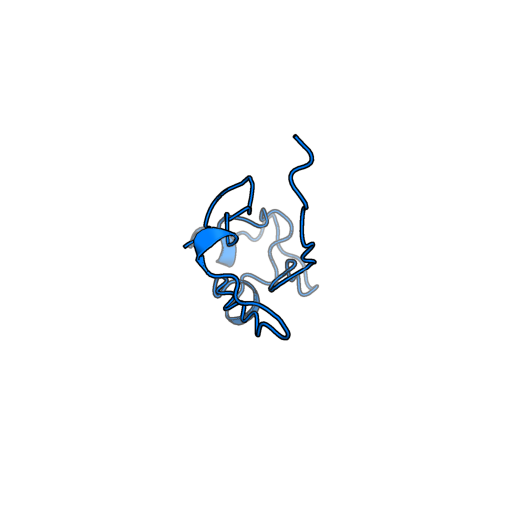ET A 1 70 ? -1.352 -7.269 5.705 1.00 93.06 70 MET A C 1
ATOM 553 O O . MET A 1 70 ? -1.349 -8.495 5.717 1.00 93.06 70 MET A O 1
ATOM 557 N N . GLY A 1 71 ? -1.689 -6.548 6.772 1.00 93.94 71 GLY A N 1
ATOM 558 C CA . GLY A 1 71 ? -2.109 -7.096 8.053 1.00 93.94 71 GLY A CA 1
ATOM 559 C C . GLY A 1 71 ? -2.387 -5.971 9.041 1.00 93.94 71 GLY A C 1
ATOM 560 O O . GLY A 1 71 ? -1.890 -4.856 8.876 1.00 93.94 71 GLY A O 1
ATOM 561 N N . ALA A 1 72 ? -3.206 -6.258 10.046 1.00 94.25 72 ALA A N 1
ATOM 562 C CA . ALA A 1 72 ? -3.474 -5.357 11.156 1.00 94.25 72 ALA A CA 1
ATOM 563 C C . ALA A 1 72 ? -3.767 -6.185 12.405 1.00 94.25 72 ALA A C 1
ATOM 565 O O . ALA A 1 72 ? -4.460 -7.200 12.334 1.00 94.25 72 ALA A O 1
ATOM 566 N N . GLU A 1 73 ? -3.260 -5.730 13.543 1.00 94.81 73 GLU A N 1
ATOM 567 C CA . GLU A 1 73 ? -3.445 -6.390 14.829 1.00 94.81 73 GLU A CA 1
ATOM 568 C C . GLU A 1 73 ? -3.864 -5.364 15.880 1.00 94.81 73 GLU A C 1
ATOM 570 O O . GLU A 1 73 ? -3.405 -4.221 15.878 1.00 94.81 73 GLU A O 1
ATOM 575 N N . LEU A 1 74 ? -4.749 -5.778 16.788 1.00 93.69 74 LEU A N 1
ATOM 576 C CA . LEU A 1 74 ? -5.081 -4.991 17.968 1.00 93.69 74 LEU A CA 1
ATOM 577 C C . LEU A 1 74 ? -4.127 -5.373 19.092 1.00 93.69 74 LEU A C 1
ATOM 579 O O . LEU A 1 74 ? -4.203 -6.469 19.649 1.00 93.69 74 LEU A O 1
ATOM 583 N N . LEU A 1 75 ? -3.243 -4.443 19.434 1.00 91.88 75 LEU A N 1
ATOM 584 C CA . LEU A 1 75 ? -2.315 -4.611 20.540 1.00 91.88 75 LEU A CA 1
ATOM 585 C C . LEU A 1 75 ? -2.983 -4.174 21.841 1.00 91.88 75 LEU A C 1
ATOM 587 O O . LEU A 1 75 ? -3.581 -3.101 21.935 1.00 91.88 75 LEU A O 1
ATOM 591 N N . ARG A 1 76 ? -2.860 -5.013 22.867 1.00 88.62 76 ARG A N 1
ATOM 592 C CA . ARG A 1 76 ? -3.239 -4.658 24.231 1.00 88.62 76 ARG A CA 1
ATOM 593 C C . ARG A 1 76 ? -1.981 -4.260 24.985 1.00 88.62 76 ARG A C 1
ATOM 595 O O . ARG A 1 76 ? -1.129 -5.109 25.227 1.00 88.62 76 ARG A O 1
ATOM 602 N N . GLU A 1 77 ? -1.890 -3.004 25.412 1.00 81.19 77 GLU A N 1
ATOM 603 C CA . GLU A 1 77 ? -0.898 -2.636 26.423 1.00 81.19 77 GLU A CA 1
ATOM 604 C C . GLU A 1 77 ? -1.247 -3.352 27.734 1.00 81.19 77 GLU A C 1
ATOM 606 O O . GLU A 1 77 ? -2.271 -3.082 28.368 1.00 81.19 77 GLU A O 1
ATOM 611 N N . VAL A 1 78 ? -0.400 -4.302 28.124 1.00 67.69 78 VAL A N 1
ATOM 612 C CA . VAL A 1 78 ? -0.395 -4.872 29.470 1.00 67.69 78 VAL A CA 1
ATOM 613 C C . VAL A 1 78 ? 0.627 -4.060 30.255 1.00 67.69 78 VAL A C 1
ATOM 615 O O . VAL A 1 78 ? 1.821 -4.149 29.984 1.00 67.69 78 VAL A O 1
ATOM 618 N N . ARG A 1 79 ? 0.143 -3.209 31.160 1.00 53.53 79 ARG A N 1
ATOM 619 C CA . ARG A 1 79 ? 0.987 -2.580 32.180 1.00 53.53 79 ARG A CA 1
ATOM 620 C C . ARG A 1 79 ? 1.195 -3.530 33.346 1.00 53.53 79 ARG A C 1
ATOM 622 O O . ARG A 1 79 ? 0.236 -4.277 33.649 1.00 53.53 79 ARG A O 1
#